Protein AF-A0A519J2T8-F1 (afdb_monomer)

Structure (mmCIF, N/CA/C/O backbone):
data_AF-A0A519J2T8-F1
#
_entry.id   AF-A0A519J2T8-F1
#
loop_
_atom_site.group_PDB
_atom_site.id
_atom_site.type_symbol
_atom_site.label_atom_id
_atom_site.label_alt_id
_atom_site.label_comp_id
_atom_site.label_asym_id
_atom_site.label_entity_id
_atom_site.label_seq_id
_atom_site.pdbx_PDB_ins_code
_atom_site.Cartn_x
_atom_site.Cartn_y
_atom_site.Cartn_z
_atom_site.occupancy
_atom_site.B_iso_or_equiv
_atom_site.auth_seq_id
_atom_site.auth_comp_id
_atom_site.auth_asym_id
_atom_site.auth_atom_id
_atom_site.pdbx_PDB_model_num
ATOM 1 N N . MET A 1 1 ? -19.725 21.614 -0.873 1.00 39.88 1 MET A N 1
ATOM 2 C CA . MET A 1 1 ? -18.517 21.850 -1.690 1.00 39.88 1 MET A CA 1
ATOM 3 C C . MET A 1 1 ? -17.953 20.490 -2.075 1.00 39.88 1 MET A C 1
ATOM 5 O O . MET A 1 1 ? -17.293 19.851 -1.265 1.00 39.88 1 MET A O 1
ATOM 9 N N . GLY A 1 2 ? -18.367 19.980 -3.239 1.00 48.22 2 GLY A N 1
ATOM 10 C CA . GLY A 1 2 ? -17.891 18.707 -3.779 1.00 48.22 2 GLY A CA 1
ATOM 11 C C . GLY A 1 2 ? -16.523 18.932 -4.400 1.00 48.22 2 GLY A C 1
ATOM 12 O O . GLY A 1 2 ? -16.353 19.873 -5.164 1.00 48.22 2 GLY A O 1
ATOM 13 N N . ARG A 1 3 ? -15.536 18.133 -4.009 1.00 54.00 3 ARG A N 1
ATOM 14 C CA . ARG A 1 3 ? -14.178 18.242 -4.542 1.00 54.00 3 ARG A CA 1
ATOM 15 C C . ARG A 1 3 ? -14.245 17.713 -5.968 1.00 54.00 3 ARG A C 1
ATOM 17 O O . ARG A 1 3 ? -14.465 16.521 -6.169 1.00 54.00 3 ARG A O 1
ATOM 24 N N . GLU A 1 4 ? -14.204 18.624 -6.930 1.00 48.19 4 GLU A N 1
ATOM 25 C CA . GLU A 1 4 ? -14.218 18.314 -8.353 1.00 48.19 4 GLU A CA 1
ATOM 26 C C . GLU A 1 4 ? -13.055 17.374 -8.664 1.00 48.19 4 GLU A C 1
ATOM 28 O O . GLU A 1 4 ? -11.887 17.739 -8.539 1.00 48.19 4 GLU A O 1
ATOM 33 N N . ALA A 1 5 ? -13.397 16.142 -9.040 1.00 50.59 5 ALA A N 1
ATOM 34 C CA . ALA A 1 5 ? -12.487 15.157 -9.598 1.00 50.59 5 ALA A CA 1
ATOM 35 C C . ALA A 1 5 ? -11.955 15.694 -10.935 1.00 50.59 5 ALA A C 1
ATOM 37 O O . ALA A 1 5 ? -12.481 15.391 -12.007 1.00 50.59 5 ALA A O 1
ATOM 38 N N . HIS A 1 6 ? -10.956 16.571 -10.871 1.00 48.34 6 HIS A N 1
ATOM 39 C CA . HIS A 1 6 ? -10.407 17.241 -12.036 1.00 48.34 6 HIS A CA 1
ATOM 40 C C . HIS A 1 6 ? -9.530 16.262 -12.836 1.00 48.34 6 HIS A C 1
ATOM 42 O O . HIS A 1 6 ? -8.337 16.106 -12.607 1.00 48.34 6 HIS A O 1
ATOM 48 N N . LEU A 1 7 ? -10.178 15.560 -13.768 1.00 47.84 7 LEU A N 1
ATOM 49 C CA . LEU A 1 7 ? -9.757 15.414 -15.166 1.00 47.84 7 LEU A CA 1
ATOM 50 C C . LEU A 1 7 ? -8.355 14.859 -15.489 1.00 47.84 7 LEU A C 1
ATOM 52 O O . LEU A 1 7 ? 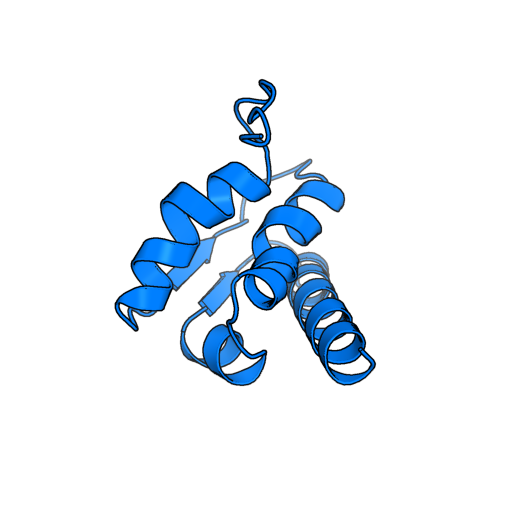-7.854 15.121 -16.579 1.00 47.84 7 LEU A O 1
ATOM 56 N N . TRP A 1 8 ? -7.749 14.011 -14.656 1.00 51.31 8 TRP A N 1
ATOM 57 C CA . TRP A 1 8 ? -6.759 13.050 -15.164 1.00 51.31 8 TRP A CA 1
ATOM 58 C C . TRP A 1 8 ? -7.395 11.663 -15.294 1.00 51.31 8 TRP A C 1
ATOM 60 O O . TRP A 1 8 ? -7.680 11.021 -14.280 1.00 51.31 8 TRP A O 1
ATOM 70 N N . PRO A 1 9 ? -7.638 11.161 -16.525 1.00 60.31 9 PRO A N 1
ATOM 71 C CA . PRO A 1 9 ? -8.336 9.890 -16.733 1.00 60.31 9 PRO A CA 1
ATOM 72 C C . PRO A 1 9 ? -7.619 8.684 -16.101 1.00 60.31 9 PRO A C 1
ATOM 74 O O . PRO A 1 9 ? -8.255 7.642 -15.919 1.00 60.31 9 PRO A O 1
ATOM 77 N N . PHE A 1 10 ? -6.350 8.850 -15.711 1.00 65.50 10 PHE A N 1
ATOM 78 C CA . PHE A 1 10 ? -5.464 7.828 -15.156 1.00 65.50 10 PHE A CA 1
ATOM 79 C C . PHE A 1 10 ? -4.868 8.203 -13.781 1.00 65.50 10 PHE A C 1
ATOM 81 O O . PHE A 1 10 ? -3.728 7.844 -13.502 1.00 65.50 10 PHE A O 1
ATOM 88 N N . SER A 1 11 ? -5.588 8.935 -12.920 1.00 82.69 11 SER A N 1
ATOM 89 C CA . SER A 1 11 ? -5.103 9.211 -11.555 1.00 82.69 11 SER A CA 1
ATOM 90 C C . SER A 1 11 ? -5.139 7.969 -10.651 1.00 82.69 11 SER A C 1
ATOM 92 O O . SER A 1 11 ? -6.000 7.089 -10.799 1.00 82.69 11 SER A O 1
ATOM 94 N N . GLY A 1 12 ? -4.221 7.912 -9.678 1.00 85.44 12 GLY A N 1
ATOM 95 C CA . GLY A 1 12 ? -4.188 6.841 -8.677 1.00 85.44 12 GLY A CA 1
ATOM 96 C C . GLY A 1 12 ? -5.445 6.833 -7.807 1.00 85.44 12 GLY A C 1
ATOM 97 O O . GLY A 1 12 ? -6.007 5.774 -7.523 1.00 85.44 12 GLY A O 1
ATOM 98 N N . GLU A 1 13 ? -5.975 8.017 -7.487 1.00 88.38 13 GLU A N 1
ATOM 99 C CA . GLU A 1 13 ? -7.242 8.167 -6.772 1.00 88.38 13 GLU A CA 1
ATOM 100 C C . GLU A 1 13 ? -8.406 7.480 -7.500 1.00 88.38 13 GLU A C 1
ATOM 102 O O . GLU A 1 13 ? -9.174 6.737 -6.880 1.00 88.38 13 GLU A O 1
ATOM 107 N N . ARG A 1 14 ? -8.541 7.685 -8.816 1.00 87.00 14 ARG A N 1
ATOM 108 C CA . ARG A 1 14 ? -9.625 7.065 -9.584 1.00 87.00 14 ARG A CA 1
ATOM 109 C C . ARG A 1 14 ? -9.493 5.547 -9.573 1.00 87.00 14 ARG A C 1
ATOM 111 O O . ARG A 1 14 ? -10.492 4.851 -9.386 1.00 87.00 14 ARG A O 1
ATOM 118 N N . PHE A 1 15 ? -8.271 5.036 -9.727 1.00 90.19 15 PHE A N 1
ATOM 119 C CA . PHE A 1 15 ? -8.000 3.604 -9.638 1.00 90.19 15 PHE A CA 1
ATOM 120 C C . PHE A 1 15 ? -8.414 3.035 -8.270 1.00 90.19 15 PHE A C 1
ATOM 122 O O . PHE A 1 15 ? -9.127 2.030 -8.196 1.00 90.19 15 PHE A O 1
ATOM 129 N N . ARG A 1 16 ? -8.057 3.727 -7.184 1.00 92.19 16 ARG A N 1
ATOM 130 C CA . ARG A 1 16 ? -8.444 3.370 -5.815 1.00 92.19 16 ARG A CA 1
ATOM 131 C C . ARG A 1 16 ? -9.960 3.304 -5.642 1.00 92.19 16 ARG A C 1
ATOM 133 O O . ARG A 1 16 ? -10.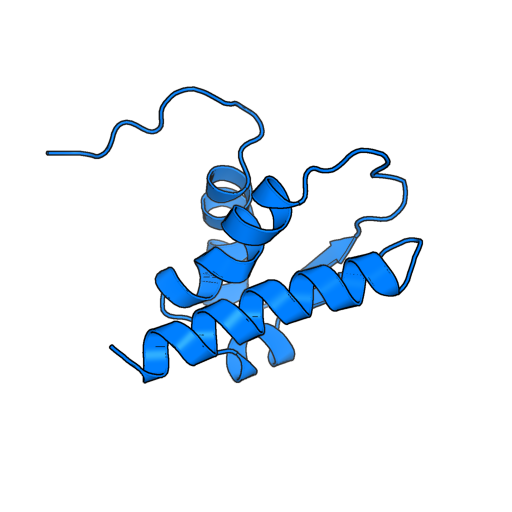468 2.281 -5.189 1.00 92.19 16 ARG A O 1
ATOM 140 N N . VAL A 1 17 ? -10.678 4.368 -5.999 1.00 90.31 17 VAL A N 1
ATOM 141 C CA . VAL A 1 17 ? -12.128 4.488 -5.768 1.00 90.31 17 VAL A CA 1
ATOM 142 C C . VAL A 1 17 ? -12.924 3.517 -6.641 1.00 90.31 17 VAL A C 1
ATOM 144 O O . VAL A 1 17 ? -13.873 2.902 -6.165 1.00 90.31 17 VAL A O 1
ATOM 147 N N . GLN A 1 18 ? -12.545 3.348 -7.910 1.00 89.94 18 GLN A N 1
ATOM 148 C CA . GLN A 1 18 ? -13.313 2.524 -8.849 1.00 89.94 18 GLN A CA 1
ATOM 149 C C . GLN A 1 18 ? -12.981 1.031 -8.767 1.00 89.94 18 GLN A C 1
ATOM 151 O O . GLN A 1 18 ? -13.852 0.203 -9.037 1.00 89.94 18 GLN A O 1
ATOM 156 N N . TYR A 1 19 ? -11.745 0.667 -8.406 1.00 89.75 19 TYR A N 1
ATOM 157 C CA . TYR A 1 19 ? -11.296 -0.725 -8.469 1.00 89.75 19 TYR A CA 1
ATOM 158 C C . TYR A 1 19 ? -10.929 -1.312 -7.112 1.00 89.75 19 TYR A C 1
ATOM 160 O O . TYR A 1 19 ? -11.411 -2.406 -6.806 1.00 89.75 19 TYR A O 1
ATOM 168 N N . LEU A 1 20 ? -10.105 -0.623 -6.314 1.00 90.56 20 LEU A N 1
ATOM 169 C CA . LEU A 1 20 ? -9.574 -1.174 -5.061 1.00 90.56 20 LEU A CA 1
ATOM 170 C C . LEU A 1 20 ? -10.612 -1.151 -3.936 1.00 90.56 20 LEU A C 1
ATOM 172 O O . LEU A 1 20 ? -10.947 -2.202 -3.400 1.00 90.56 20 LEU A O 1
ATOM 176 N N . GLN A 1 21 ? -11.169 0.017 -3.612 1.00 90.69 21 GLN A N 1
ATOM 177 C CA . GLN A 1 21 ? -12.138 0.181 -2.524 1.00 90.69 21 GLN A CA 1
ATOM 178 C C . GLN A 1 21 ? -13.359 -0.747 -2.629 1.00 90.69 21 GLN A C 1
ATOM 180 O O . GLN A 1 21 ? -13.665 -1.406 -1.638 1.00 90.69 21 GLN A O 1
ATOM 185 N N . PRO A 1 22 ? -14.068 -0.870 -3.772 1.00 90.75 22 PRO A N 1
ATOM 186 C CA . PRO A 1 22 ? -15.249 -1.730 -3.835 1.00 90.75 22 PRO A CA 1
ATOM 187 C C . PRO A 1 22 ? -14.922 -3.216 -3.653 1.00 90.75 22 PRO A C 1
ATOM 189 O O . PRO A 1 22 ? -15.769 -3.953 -3.154 1.00 90.75 22 PRO A O 1
ATOM 192 N N . ARG A 1 23 ? -13.715 -3.659 -4.032 1.00 90.12 23 ARG A N 1
ATOM 193 C CA . ARG A 1 23 ? -13.271 -5.049 -3.848 1.00 90.12 23 ARG A CA 1
ATOM 194 C C . ARG A 1 23 ? -12.791 -5.310 -2.422 1.00 90.12 23 ARG A C 1
ATOM 196 O O . ARG A 1 23 ? -13.183 -6.303 -1.819 1.00 90.12 23 ARG A O 1
ATOM 203 N N . LEU A 1 24 ? -12.022 -4.381 -1.853 1.00 87.62 24 LEU A N 1
ATOM 204 C CA . LEU A 1 24 ? -11.581 -4.457 -0.459 1.00 87.62 24 LEU A CA 1
ATOM 205 C C . LEU A 1 24 ? -12.771 -4.412 0.507 1.00 87.62 24 LEU A C 1
ATOM 207 O O . LEU A 1 24 ? -12.809 -5.190 1.451 1.00 87.62 24 LEU A O 1
ATOM 211 N N . LYS A 1 25 ? -13.800 -3.601 0.222 1.00 86.06 25 LYS A N 1
ATOM 212 C CA . LYS A 1 25 ? -15.048 -3.556 1.005 1.00 86.06 25 LYS A CA 1
ATOM 213 C C . LYS A 1 25 ? -15.804 -4.888 1.020 1.00 86.06 25 LYS A C 1
ATOM 215 O O . LYS A 1 25 ? -16.522 -5.174 1.971 1.00 86.06 25 LYS A O 1
ATOM 220 N N . LYS A 1 26 ? -15.664 -5.700 -0.029 1.00 86.75 26 LYS A N 1
ATOM 221 C CA . LYS A 1 26 ? -16.252 -7.045 -0.103 1.00 86.75 26 LYS A CA 1
ATOM 222 C C . LYS A 1 26 ? -15.376 -8.119 0.553 1.00 86.75 26 LYS A C 1
ATOM 224 O O . LYS A 1 26 ? -15.730 -9.290 0.486 1.00 86.75 26 LYS A O 1
ATOM 229 N N . HIS A 1 27 ? -14.251 -7.731 1.164 1.00 80.81 27 HIS A N 1
ATOM 230 C CA . HIS A 1 27 ? -13.230 -8.637 1.702 1.00 80.81 27 HIS A CA 1
ATOM 231 C C . HIS A 1 27 ? -12.728 -9.648 0.653 1.00 80.81 27 HIS A C 1
ATOM 233 O O . HIS A 1 27 ? -12.314 -10.761 0.981 1.00 80.81 27 HIS A O 1
ATOM 239 N N . GLU A 1 28 ? -12.773 -9.271 -0.628 1.00 83.50 28 GLU A N 1
ATOM 240 C CA . GLU A 1 28 ? -12.244 -10.095 -1.709 1.00 83.50 28 GLU A CA 1
ATOM 241 C C . GLU A 1 28 ? -10.720 -9.967 -1.749 1.00 83.50 28 GLU A C 1
ATOM 243 O O . GLU A 1 28 ? -10.173 -8.871 -1.608 1.00 83.50 28 GLU A O 1
ATOM 248 N N . HIS A 1 29 ? -10.019 -11.079 -1.986 1.00 88.31 29 HIS A N 1
ATOM 249 C CA . HIS A 1 29 ? -8.584 -11.034 -2.250 1.00 88.31 29 HIS A CA 1
ATOM 250 C C . HIS A 1 29 ? -8.328 -10.324 -3.588 1.00 88.31 29 HIS A C 1
ATOM 252 O O . HIS A 1 29 ? -8.599 -10.858 -4.665 1.00 88.31 29 HIS A O 1
ATOM 258 N N . VAL A 1 30 ? -7.788 -9.112 -3.524 1.00 92.06 30 VAL A N 1
ATOM 259 C CA . VAL A 1 30 ? -7.431 -8.278 -4.667 1.00 92.06 30 VAL A CA 1
ATOM 260 C C . VAL A 1 30 ? -5.981 -8.533 -5.039 1.00 92.06 30 VAL A C 1
ATOM 262 O O . VAL A 1 30 ? -5.068 -8.214 -4.282 1.00 92.06 30 VAL A O 1
ATOM 265 N N . ARG A 1 31 ? -5.746 -9.052 -6.243 1.00 92.19 31 ARG A N 1
ATOM 266 C CA . ARG A 1 31 ? -4.406 -9.100 -6.828 1.00 92.19 31 ARG A CA 1
ATOM 267 C C . ARG A 1 31 ? -4.231 -7.949 -7.814 1.00 92.19 31 ARG A C 1
ATOM 269 O O . ARG A 1 31 ? -4.955 -7.883 -8.803 1.00 92.19 31 ARG A O 1
ATOM 276 N N . VAL A 1 32 ? -3.252 -7.083 -7.570 1.00 91.06 32 VAL A N 1
ATOM 277 C CA . VAL A 1 32 ? -2.846 -6.032 -8.508 1.00 91.06 32 VAL A CA 1
ATOM 278 C C . VAL A 1 32 ? -1.556 -6.451 -9.190 1.00 91.06 32 VAL A C 1
ATOM 280 O O . VAL A 1 32 ? -0.534 -6.651 -8.538 1.00 91.06 32 VAL A O 1
ATOM 283 N N . ASP A 1 33 ? -1.621 -6.598 -10.508 1.00 90.94 33 ASP A N 1
ATOM 284 C CA . ASP A 1 33 ? -0.485 -6.974 -11.338 1.00 90.94 33 ASP A CA 1
ATOM 285 C C . ASP A 1 33 ? 0.074 -5.730 -12.036 1.00 90.94 33 ASP A C 1
ATOM 287 O O . ASP A 1 33 ? -0.592 -5.101 -12.855 1.00 90.94 33 ASP A O 1
ATOM 291 N N . LEU A 1 34 ? 1.286 -5.347 -11.650 1.00 88.12 34 LEU A N 1
ATOM 292 C CA . LEU A 1 34 ? 2.047 -4.221 -12.179 1.00 88.12 34 LEU A CA 1
ATOM 293 C C . LEU A 1 34 ? 3.117 -4.683 -13.181 1.00 88.12 34 LEU A C 1
ATOM 295 O O . LEU A 1 34 ? 3.950 -3.867 -13.589 1.00 88.12 34 LEU A O 1
ATOM 299 N N . ARG A 1 35 ? 3.140 -5.961 -13.580 1.00 87.94 35 ARG A N 1
ATOM 300 C CA . ARG A 1 35 ? 4.097 -6.440 -14.585 1.00 87.94 35 ARG A CA 1
ATOM 301 C C . ARG A 1 35 ? 3.791 -5.815 -15.944 1.00 87.94 35 ARG A C 1
ATOM 303 O O . ARG A 1 35 ? 2.635 -5.611 -16.303 1.00 87.94 35 ARG A O 1
ATOM 310 N N . GLY A 1 36 ? 4.825 -5.433 -16.681 1.00 82.25 36 GLY A N 1
ATOM 311 C CA . GLY A 1 36 ? 4.715 -4.708 -17.946 1.00 82.25 36 GLY A CA 1
ATOM 312 C C . GLY A 1 36 ? 4.345 -3.226 -17.807 1.00 82.25 36 GLY A C 1
ATOM 313 O O . GLY A 1 36 ? 4.376 -2.507 -18.804 1.00 82.25 36 GLY A O 1
ATOM 314 N N . THR A 1 37 ? 4.062 -2.722 -16.597 1.00 80.62 37 THR A N 1
ATOM 315 C CA . THR A 1 37 ? 3.735 -1.300 -16.367 1.00 80.62 37 THR A CA 1
ATOM 316 C C . THR A 1 37 ? 5.001 -0.443 -16.236 1.00 80.62 37 THR A C 1
ATOM 318 O O . THR A 1 37 ? 5.312 0.129 -15.187 1.00 80.62 37 THR A O 1
ATOM 321 N N . LYS A 1 38 ? 5.778 -0.358 -17.323 1.00 70.00 38 LYS A N 1
ATOM 322 C CA . LYS A 1 38 ? 6.945 0.534 -17.399 1.00 70.00 38 LYS A CA 1
ATOM 323 C C . LYS A 1 38 ? 6.465 1.992 -17.399 1.00 70.00 38 LYS A C 1
ATOM 325 O O . LYS A 1 38 ? 5.653 2.370 -18.234 1.00 70.00 38 LYS A O 1
ATOM 330 N N . GLY A 1 39 ? 6.953 2.801 -16.455 1.00 72.12 39 GLY A N 1
ATOM 331 C CA . GLY A 1 39 ? 6.644 4.238 -16.377 1.00 72.12 39 GLY A CA 1
ATOM 332 C C . GLY A 1 39 ? 5.472 4.635 -15.472 1.00 72.12 39 GLY A C 1
ATOM 333 O O . GLY A 1 39 ? 5.085 5.800 -15.478 1.00 72.12 39 GLY A O 1
ATOM 334 N N . LEU A 1 40 ? 4.909 3.718 -14.674 1.00 80.56 40 LEU A N 1
ATOM 335 C CA . LEU A 1 40 ?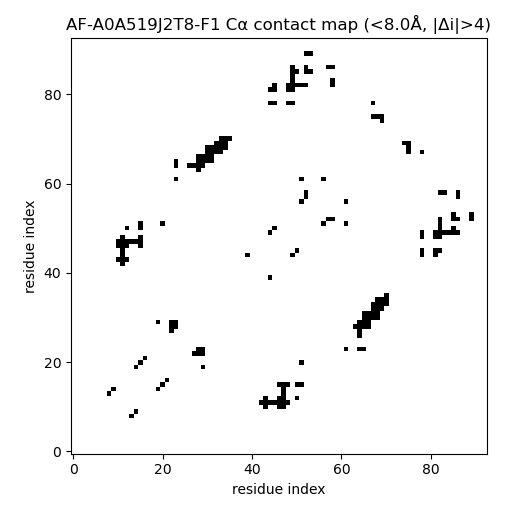 3.901 4.103 -13.679 1.00 80.56 40 LEU A CA 1
ATOM 336 C C . LEU A 1 40 ? 4.519 5.063 -12.646 1.00 80.56 40 LEU A C 1
ATOM 338 O O . LEU A 1 40 ? 5.519 4.709 -12.013 1.00 80.56 40 LEU A O 1
ATOM 342 N N . ALA A 1 41 ? 3.922 6.243 -12.479 1.00 84.25 41 ALA A N 1
ATOM 343 C CA . ALA A 1 41 ? 4.462 7.289 -11.621 1.00 84.25 41 ALA A CA 1
ATOM 344 C C . ALA A 1 41 ? 4.444 6.887 -10.129 1.00 84.25 41 ALA A C 1
ATOM 346 O O . ALA A 1 41 ? 3.474 6.279 -9.671 1.00 84.25 41 ALA A O 1
ATOM 347 N N . PRO A 1 42 ? 5.466 7.273 -9.341 1.00 84.94 42 PRO A N 1
ATOM 348 C CA . PRO A 1 42 ? 5.465 7.111 -7.886 1.00 84.94 42 PRO A CA 1
ATOM 349 C C . PRO A 1 42 ? 4.237 7.739 -7.214 1.00 84.94 42 PRO A C 1
ATOM 351 O O . PRO A 1 42 ? 3.635 7.119 -6.343 1.00 84.94 42 PRO A O 1
ATOM 354 N N . SER A 1 43 ? 3.820 8.921 -7.683 1.00 87.12 43 SER A N 1
ATOM 355 C CA . SER A 1 43 ? 2.623 9.617 -7.197 1.00 87.12 43 SER A CA 1
ATOM 356 C C . SER A 1 43 ? 1.350 8.799 -7.407 1.00 87.12 43 SER A C 1
ATOM 358 O O . SER A 1 43 ? 0.530 8.705 -6.502 1.00 87.12 43 SER A O 1
ATOM 360 N N . PHE A 1 44 ? 1.223 8.109 -8.547 1.00 89.88 44 PHE A N 1
ATOM 361 C CA . PHE A 1 44 ? 0.087 7.222 -8.796 1.00 89.88 44 PHE A CA 1
ATOM 362 C C . PHE A 1 44 ? 0.005 6.117 -7.738 1.00 89.88 44 PHE A C 1
ATOM 364 O O . PHE A 1 44 ? -1.082 5.811 -7.256 1.00 89.88 44 PHE A O 1
ATOM 371 N N . LEU A 1 45 ? 1.141 5.504 -7.381 1.00 90.50 45 LEU A N 1
ATOM 372 C CA . LEU A 1 45 ? 1.177 4.445 -6.370 1.00 90.50 45 LEU A CA 1
ATOM 373 C C . LEU A 1 45 ? 0.779 4.981 -4.990 1.00 90.50 45 LEU A C 1
ATOM 375 O O . LEU A 1 45 ? 0.015 4.337 -4.275 1.00 90.50 45 LEU A O 1
ATOM 379 N N . GLU A 1 46 ? 1.265 6.161 -4.627 1.00 92.12 46 GLU A N 1
ATOM 380 C CA . GLU A 1 46 ? 0.921 6.816 -3.368 1.00 92.12 46 GLU A CA 1
ATOM 381 C C . GLU A 1 46 ? -0.577 7.140 -3.282 1.00 92.12 46 GLU A C 1
ATOM 383 O O . GLU A 1 46 ? -1.252 6.711 -2.345 1.00 92.12 46 GLU A O 1
ATOM 388 N N . GLU A 1 47 ? -1.130 7.799 -4.300 1.00 91.25 47 GLU A N 1
ATOM 389 C CA . GLU A 1 47 ? -2.553 8.150 -4.362 1.00 91.25 47 GLU A CA 1
ATOM 390 C C . GLU A 1 47 ? -3.459 6.909 -4.396 1.00 91.25 47 GLU A C 1
ATOM 392 O O . GLU A 1 47 ? -4.531 6.887 -3.782 1.00 91.25 47 GLU A O 1
ATOM 397 N N . ALA A 1 48 ? -3.036 5.862 -5.113 1.00 92.38 48 ALA A N 1
ATOM 398 C CA . ALA A 1 48 ? -3.807 4.634 -5.246 1.00 92.38 48 ALA A CA 1
ATOM 399 C C . ALA A 1 48 ? -3.796 3.794 -3.964 1.00 92.38 48 ALA A C 1
ATOM 401 O O . ALA A 1 48 ? -4.851 3.370 -3.487 1.00 92.38 48 ALA A O 1
ATOM 402 N N . PHE A 1 49 ? -2.603 3.520 -3.435 1.00 93.94 49 PHE A N 1
ATOM 403 C CA . PHE A 1 49 ? -2.395 2.553 -2.362 1.00 93.94 49 PHE A CA 1
ATOM 404 C C . PHE A 1 49 ? -2.253 3.217 -0.995 1.00 93.94 49 PHE A C 1
ATOM 406 O O . PHE A 1 49 ? -2.924 2.791 -0.060 1.00 93.94 49 PHE A O 1
ATOM 413 N N . GLY A 1 50 ? -1.447 4.275 -0.872 1.00 93.00 50 GLY A N 1
ATOM 414 C CA . GLY A 1 50 ? -1.361 5.066 0.364 1.00 93.00 50 GLY A CA 1
ATOM 415 C C . GLY A 1 50 ? -2.722 5.657 0.729 1.00 93.00 50 GLY A C 1
ATOM 416 O O . GLY A 1 50 ? -3.193 5.512 1.855 1.00 93.00 50 GLY A O 1
ATOM 417 N N . GLY A 1 51 ? -3.437 6.152 -0.280 1.00 92.12 51 GLY A N 1
ATOM 418 C CA . GLY A 1 51 ? -4.796 6.648 -0.132 1.00 92.12 51 GLY A CA 1
ATOM 419 C C . GLY A 1 51 ? -5.834 5.619 0.354 1.00 92.12 51 GLY A C 1
ATOM 420 O O . GLY A 1 51 ? -6.952 6.012 0.695 1.00 92.12 51 GLY A O 1
ATOM 421 N N . LEU A 1 52 ? -5.546 4.311 0.382 1.00 93.00 52 LEU A N 1
ATOM 422 C CA . LEU A 1 52 ? -6.443 3.340 1.028 1.00 93.00 52 LEU A CA 1
ATOM 423 C C . LEU A 1 52 ? -6.532 3.586 2.536 1.00 93.00 52 LEU A C 1
ATOM 425 O O . LEU A 1 52 ? -7.602 3.434 3.119 1.00 93.00 52 LEU A O 1
ATOM 429 N N . VAL A 1 53 ? -5.442 4.033 3.153 1.00 93.81 53 VAL A N 1
ATOM 430 C CA . VAL A 1 53 ? -5.426 4.357 4.579 1.00 93.81 53 VAL A CA 1
ATOM 431 C C . VAL A 1 53 ? -6.312 5.564 4.880 1.00 93.81 53 VAL A C 1
ATOM 433 O O . VAL A 1 53 ? -7.083 5.538 5.841 1.00 93.81 53 VAL A O 1
ATOM 436 N N . ASP A 1 54 ? -6.290 6.593 4.029 1.00 88.19 54 ASP A N 1
ATOM 437 C CA . ASP A 1 54 ? -7.214 7.733 4.131 1.00 88.19 54 ASP A CA 1
ATOM 438 C C . ASP A 1 54 ? -8.678 7.307 3.979 1.00 88.19 54 ASP A C 1
ATOM 440 O O . ASP A 1 54 ? -9.560 7.830 4.658 1.00 88.19 54 ASP A O 1
ATOM 444 N N . ALA A 1 55 ? -8.939 6.301 3.139 1.00 88.38 55 ALA A N 1
ATOM 445 C CA . ALA A 1 55 ? -10.270 5.729 2.955 1.00 88.38 55 ALA A CA 1
ATOM 446 C C . ALA A 1 55 ? -10.751 4.869 4.144 1.00 88.38 55 ALA A C 1
ATOM 448 O O . ALA A 1 55 ? -11.881 4.384 4.116 1.00 88.38 55 ALA A O 1
ATOM 449 N N . GLY A 1 56 ? -9.927 4.704 5.186 1.00 89.69 56 GLY A N 1
ATOM 450 C CA . GLY A 1 56 ? -10.292 4.038 6.437 1.00 89.69 56 GLY A CA 1
ATOM 451 C C . GLY A 1 56 ? -9.806 2.599 6.578 1.00 89.69 56 GLY A C 1
ATOM 452 O O . GLY A 1 56 ? -10.171 1.961 7.558 1.00 89.69 56 GLY A O 1
ATOM 453 N N . TYR A 1 57 ? -8.994 2.091 5.648 1.00 91.75 57 TYR A N 1
ATOM 454 C CA . TYR A 1 57 ? -8.438 0.740 5.740 1.00 91.75 57 TYR A CA 1
ATOM 455 C C . TYR A 1 57 ? -7.137 0.735 6.550 1.00 91.75 57 TYR A C 1
ATOM 457 O O . TYR A 1 57 ? -6.251 1.558 6.322 1.00 91.75 57 TYR A O 1
ATOM 465 N N . SER A 1 58 ? -6.985 -0.223 7.460 1.00 91.38 58 SER A N 1
ATOM 466 C CA . SER A 1 58 ? -5.745 -0.397 8.227 1.00 91.38 58 SER A CA 1
ATOM 467 C C . SER A 1 58 ? -4.666 -1.088 7.390 1.00 91.38 58 SER A C 1
ATOM 469 O O . SER A 1 58 ? -4.981 -1.898 6.515 1.00 91.38 58 SER A O 1
ATOM 471 N N . TYR A 1 59 ? -3.384 -0.869 7.708 1.0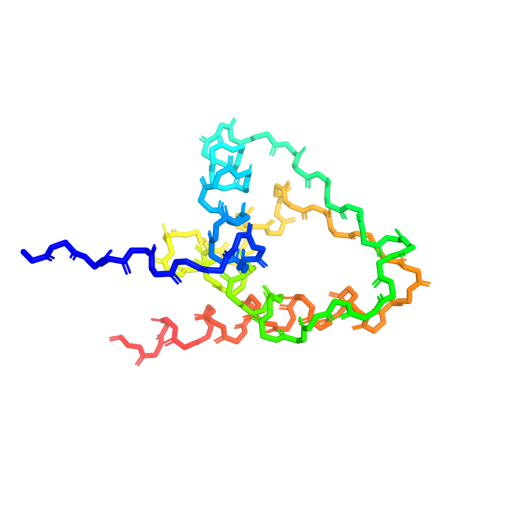0 92.50 59 TYR A N 1
ATOM 472 C CA . TYR A 1 59 ? -2.285 -1.603 7.058 1.00 92.50 59 TYR A CA 1
ATOM 473 C C . TYR A 1 59 ? -2.492 -3.132 7.080 1.00 92.50 59 TYR A C 1
ATOM 475 O O . TYR A 1 59 ? -2.240 -3.796 6.077 1.00 92.50 59 TYR A O 1
ATOM 483 N N . ASP A 1 60 ? -2.985 -3.685 8.194 1.00 91.38 60 ASP A N 1
ATOM 484 C CA . ASP A 1 60 ? -3.240 -5.126 8.337 1.00 91.38 60 ASP A CA 1
ATOM 485 C C . ASP A 1 60 ? -4.356 -5.626 7.405 1.00 91.38 60 ASP A C 1
ATOM 487 O O . ASP A 1 60 ? -4.184 -6.621 6.702 1.00 91.38 60 ASP A O 1
ATOM 491 N N . GLU A 1 61 ? -5.465 -4.885 7.313 1.00 90.75 61 GLU A N 1
ATOM 492 C CA . GLU A 1 61 ? -6.577 -5.206 6.411 1.00 90.75 61 GLU A CA 1
ATOM 493 C C . GLU A 1 61 ? -6.124 -5.173 4.953 1.00 90.75 61 GLU A C 1
ATOM 495 O O . GLU A 1 61 ? -6.375 -6.109 4.190 1.00 90.75 61 GLU A O 1
ATOM 500 N N . ILE A 1 62 ? -5.393 -4.123 4.571 1.00 92.69 62 ILE A N 1
ATOM 501 C CA . ILE A 1 62 ? -4.845 -4.004 3.221 1.00 92.69 62 ILE A CA 1
ATOM 502 C C . ILE A 1 62 ? -3.893 -5.169 2.962 1.00 92.69 62 ILE A C 1
ATOM 504 O O . ILE A 1 62 ? -4.015 -5.829 1.941 1.00 92.69 62 ILE A O 1
ATOM 508 N N . ARG A 1 63 ? -2.988 -5.491 3.890 1.00 92.44 63 ARG A N 1
ATOM 509 C CA . ARG A 1 63 ? -2.043 -6.605 3.734 1.00 92.44 63 ARG A CA 1
ATOM 510 C C . ARG A 1 63 ? -2.724 -7.967 3.619 1.00 92.44 63 ARG A C 1
ATOM 512 O O . ARG A 1 63 ? -2.216 -8.841 2.919 1.00 92.44 63 ARG A O 1
ATOM 519 N N . ARG A 1 64 ? -3.860 -8.155 4.289 1.00 92.06 64 ARG A N 1
ATOM 520 C CA . ARG A 1 64 ? -4.634 -9.398 4.250 1.00 92.06 64 ARG A CA 1
ATOM 521 C C . ARG A 1 64 ? -5.345 -9.596 2.915 1.00 92.06 64 ARG A C 1
ATOM 523 O O . ARG A 1 64 ? -5.358 -10.710 2.399 1.00 92.06 64 ARG A O 1
ATOM 530 N N . TYR A 1 65 ? -5.929 -8.534 2.362 1.00 92.50 65 TYR A N 1
ATOM 531 C CA . TYR A 1 65 ? -6.767 -8.631 1.165 1.00 92.50 65 TYR A CA 1
ATOM 532 C C . TYR A 1 65 ? -6.057 -8.220 -0.126 1.00 92.50 65 TYR A C 1
ATOM 534 O O . TYR A 1 65 ? -6.471 -8.652 -1.194 1.00 92.50 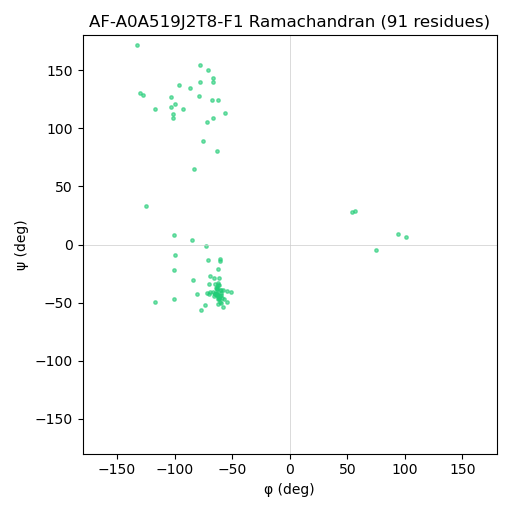65 TYR A O 1
ATOM 542 N N . LEU A 1 66 ? -4.988 -7.427 -0.073 1.00 94.06 66 LEU A N 1
ATOM 543 C CA . LEU A 1 66 ? -4.267 -6.932 -1.243 1.00 94.06 66 LEU A CA 1
ATOM 544 C C . LEU A 1 66 ? -2.960 -7.700 -1.458 1.00 94.06 66 LEU A C 1
ATOM 546 O O . LEU A 1 66 ? -2.081 -7.733 -0.601 1.00 94.06 66 LEU A O 1
ATOM 550 N N . LYS A 1 67 ? -2.782 -8.230 -2.667 1.00 93.44 67 LYS A N 1
ATOM 551 C CA . LYS A 1 67 ? -1.511 -8.765 -3.154 1.00 93.44 67 LYS A CA 1
ATOM 552 C C . LYS A 1 67 ? -1.043 -7.956 -4.354 1.00 93.44 67 LYS A C 1
ATOM 554 O O . LYS A 1 67 ? -1.693 -7.957 -5.395 1.00 93.44 67 LYS A O 1
ATOM 559 N N . VAL A 1 68 ? 0.097 -7.292 -4.223 1.00 92.62 68 VAL A N 1
ATOM 560 C CA . VAL A 1 68 ? 0.747 -6.575 -5.328 1.00 92.62 68 VAL A CA 1
ATOM 561 C C . VAL A 1 68 ? 1.807 -7.490 -5.928 1.00 92.62 68 VAL A C 1
ATOM 563 O O . VAL A 1 68 ? 2.487 -8.179 -5.179 1.00 92.62 68 VAL A O 1
ATOM 566 N N . VAL A 1 69 ? 1.894 -7.532 -7.256 1.00 91.56 69 VAL A N 1
ATOM 567 C CA . VAL A 1 69 ? 2.920 -8.264 -8.011 1.00 91.56 69 VAL A CA 1
ATOM 568 C C . VAL A 1 69 ? 3.512 -7.306 -9.035 1.00 91.56 69 VAL A C 1
ATOM 570 O O . VAL A 1 69 ? 2.752 -6.677 -9.764 1.00 91.56 69 VAL A O 1
ATOM 573 N N . ALA A 1 70 ? 4.833 -7.188 -9.126 1.00 89.62 70 ALA A N 1
ATOM 574 C CA . ALA A 1 70 ? 5.508 -6.388 -10.152 1.00 89.62 70 ALA A CA 1
ATOM 575 C C . ALA A 1 70 ? 6.650 -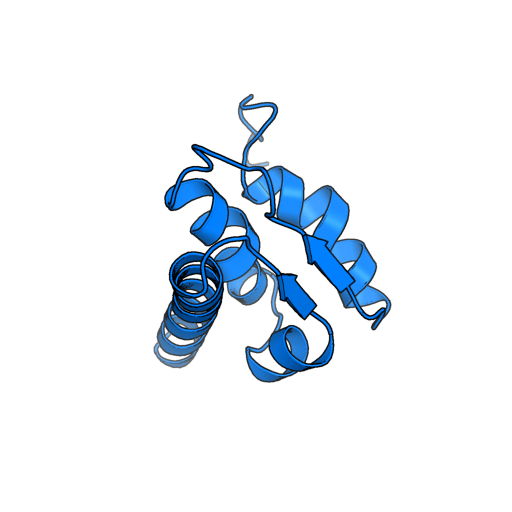7.186 -10.802 1.00 89.62 70 ALA A C 1
ATOM 577 O O . ALA A 1 70 ? 6.965 -8.284 -10.355 1.00 89.62 70 ALA A O 1
ATOM 578 N N . ASP A 1 71 ? 7.248 -6.654 -11.874 1.00 87.00 71 ASP A N 1
ATOM 579 C CA . ASP A 1 71 ? 8.451 -7.267 -12.472 1.00 87.00 71 ASP A CA 1
ATOM 580 C C . ASP A 1 71 ? 9.678 -7.129 -11.566 1.00 87.00 71 ASP A C 1
ATOM 582 O O . ASP A 1 71 ? 10.596 -7.938 -11.636 1.00 87.00 71 ASP A O 1
ATOM 586 N N . ASP A 1 72 ? 9.691 -6.086 -10.735 1.00 83.75 72 ASP A N 1
ATOM 587 C CA . ASP A 1 72 ? 10.797 -5.750 -9.855 1.00 83.75 72 ASP A CA 1
ATOM 588 C C . ASP A 1 72 ? 10.303 -5.594 -8.413 1.00 83.75 72 ASP A C 1
ATOM 590 O O . ASP A 1 72 ? 9.361 -4.839 -8.135 1.00 83.75 72 ASP A O 1
ATOM 594 N N . SER A 1 73 ? 10.975 -6.283 -7.492 1.00 85.88 73 SER A N 1
ATOM 595 C CA . SER A 1 73 ? 10.614 -6.309 -6.075 1.00 85.88 73 SER A CA 1
ATOM 596 C C . SER A 1 73 ? 10.699 -4.936 -5.406 1.00 85.88 73 SER A C 1
ATOM 598 O O . SER A 1 73 ? 10.078 -4.731 -4.361 1.00 85.88 73 SER A O 1
ATOM 600 N N . ALA A 1 74 ? 11.451 -3.974 -5.953 1.00 87.62 74 ALA A N 1
ATOM 601 C CA . ALA A 1 74 ? 11.498 -2.621 -5.409 1.00 87.62 74 ALA A CA 1
ATOM 602 C C . ALA A 1 74 ? 10.176 -1.882 -5.643 1.00 87.62 74 ALA A C 1
ATOM 604 O O . ALA A 1 74 ? 9.749 -1.137 -4.764 1.00 87.62 74 ALA A O 1
ATOM 605 N N . ARG A 1 75 ? 9.468 -2.131 -6.758 1.00 87.00 75 ARG A N 1
ATOM 606 C CA . ARG A 1 75 ? 8.124 -1.558 -6.978 1.00 87.00 75 ARG A CA 1
ATOM 607 C C . ARG A 1 75 ? 7.114 -2.087 -5.973 1.00 87.00 75 ARG A C 1
ATOM 609 O O . ARG A 1 75 ? 6.324 -1.310 -5.443 1.00 87.00 75 ARG A O 1
ATOM 616 N N . GLU A 1 76 ? 7.141 -3.387 -5.691 1.00 90.56 76 GLU A N 1
ATOM 617 C CA . GLU A 1 76 ? 6.280 -3.978 -4.660 1.00 90.56 76 GLU A CA 1
ATOM 618 C C . GLU A 1 76 ? 6.572 -3.345 -3.296 1.00 90.56 76 GLU A C 1
ATOM 620 O O . GLU A 1 76 ? 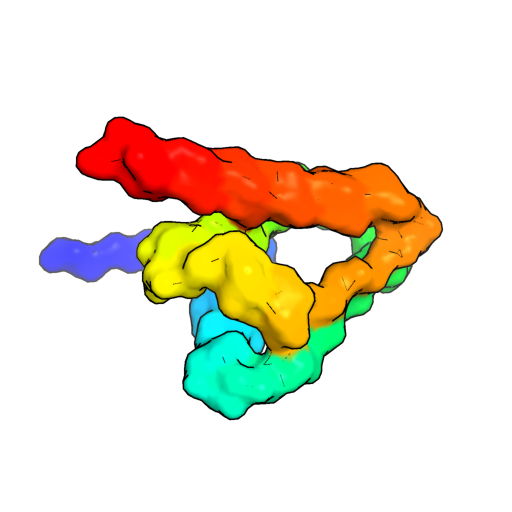5.660 -2.862 -2.625 1.00 90.56 76 GLU A O 1
ATOM 625 N N . GLN A 1 77 ? 7.850 -3.271 -2.916 1.00 91.69 77 GLN A N 1
ATOM 626 C CA . GLN A 1 77 ? 8.277 -2.632 -1.670 1.00 91.69 77 GLN A CA 1
ATOM 627 C C . GLN A 1 77 ? 7.877 -1.157 -1.601 1.00 91.69 77 GLN A C 1
ATOM 629 O O . GLN A 1 77 ? 7.456 -0.689 -0.547 1.00 91.69 77 GLN A O 1
ATOM 634 N N . GLN A 1 78 ? 7.961 -0.431 -2.713 1.00 92.19 78 GLN A N 1
ATOM 635 C CA . GLN A 1 78 ? 7.574 0.971 -2.788 1.00 92.19 78 GLN A CA 1
ATOM 636 C C . GLN A 1 78 ? 6.074 1.154 -2.522 1.00 92.19 78 GLN A C 1
ATOM 638 O O . GLN A 1 78 ? 5.701 2.032 -1.746 1.00 92.19 78 GLN A O 1
ATOM 643 N N . VAL A 1 79 ? 5.214 0.296 -3.083 1.00 93.38 79 VAL A N 1
ATOM 644 C CA . VAL A 1 79 ? 3.772 0.309 -2.782 1.00 93.38 79 VAL A CA 1
ATOM 645 C C . VAL A 1 79 ? 3.515 0.080 -1.296 1.00 93.38 79 VAL A C 1
ATOM 647 O O . VAL A 1 79 ? 2.808 0.864 -0.661 1.00 93.38 79 VAL A O 1
ATOM 650 N N . TRP A 1 80 ? 4.121 -0.959 -0.720 1.00 94.56 80 TRP A N 1
ATOM 651 C CA . TRP A 1 80 ? 3.955 -1.260 0.704 1.00 94.56 80 TRP A CA 1
ATOM 652 C C . TRP A 1 80 ? 4.483 -0.150 1.603 1.00 94.56 80 TRP A C 1
ATOM 654 O O . TRP A 1 80 ? 3.878 0.136 2.636 1.00 94.56 80 TRP A O 1
ATOM 664 N N . ARG A 1 81 ? 5.565 0.512 1.192 1.00 94.38 81 ARG A N 1
ATOM 665 C CA . ARG A 1 81 ? 6.115 1.667 1.890 1.00 94.38 81 ARG A CA 1
ATOM 666 C C . ARG A 1 81 ? 5.121 2.827 1.914 1.00 94.38 81 ARG A C 1
ATOM 668 O O . ARG A 1 81 ? 4.922 3.384 2.986 1.00 94.38 81 ARG A O 1
ATOM 675 N N . TYR A 1 82 ? 4.458 3.157 0.803 1.00 94.56 82 TYR A N 1
ATOM 676 C CA . TYR A 1 82 ? 3.433 4.211 0.795 1.00 94.56 82 TYR A CA 1
ATOM 677 C C . TYR A 1 82 ? 2.271 3.900 1.742 1.00 94.56 82 TYR A C 1
ATOM 679 O O . TYR A 1 82 ? 1.875 4.759 2.525 1.00 94.56 82 TYR A O 1
ATOM 687 N N . ILE A 1 83 ? 1.772 2.660 1.731 1.00 94.69 83 ILE A N 1
ATOM 688 C CA . ILE A 1 83 ? 0.704 2.227 2.646 1.00 94.69 83 ILE A CA 1
ATOM 689 C C . ILE A 1 83 ? 1.170 2.349 4.103 1.00 94.69 83 ILE A C 1
ATOM 691 O O . ILE A 1 83 ? 0.457 2.885 4.947 1.00 94.69 83 ILE A O 1
ATOM 695 N N . GLN A 1 84 ? 2.382 1.879 4.407 1.00 94.56 84 GLN A N 1
ATOM 696 C CA . GLN A 1 84 ? 2.937 1.935 5.757 1.00 94.56 84 GLN A CA 1
ATOM 697 C C . GLN A 1 84 ? 3.163 3.377 6.230 1.00 94.56 84 GLN A C 1
ATOM 699 O O . GLN A 1 84 ? 2.883 3.690 7.385 1.00 94.56 84 GLN A O 1
ATOM 704 N N . GLN A 1 85 ? 3.668 4.256 5.360 1.00 94.00 85 GLN A N 1
ATOM 705 C CA . GLN A 1 85 ? 3.867 5.670 5.677 1.00 94.00 85 GLN A CA 1
ATOM 706 C C . GLN A 1 85 ? 2.530 6.363 5.960 1.00 94.00 85 GLN A C 1
ATOM 708 O O . GLN A 1 85 ? 2.433 7.075 6.959 1.00 94.00 85 GLN A O 1
ATOM 713 N N . ALA A 1 86 ? 1.502 6.100 5.150 1.00 93.69 86 ALA A N 1
ATOM 714 C CA . ALA A 1 86 ? 0.163 6.637 5.368 1.00 93.69 86 ALA A CA 1
ATOM 715 C C . ALA A 1 86 ? -0.445 6.139 6.694 1.00 93.69 86 ALA A C 1
ATOM 717 O O . ALA A 1 86 ? -0.971 6.935 7.469 1.00 93.69 86 ALA A O 1
ATOM 718 N N . ASP A 1 87 ? -0.307 4.846 7.020 1.00 94.12 87 ASP A N 1
ATOM 719 C CA . ASP A 1 87 ? -0.781 4.271 8.296 1.00 94.12 87 ASP A CA 1
ATOM 720 C C . ASP A 1 87 ? -0.052 4.870 9.506 1.00 94.12 87 ASP A C 1
ATOM 722 O O . ASP A 1 87 ? -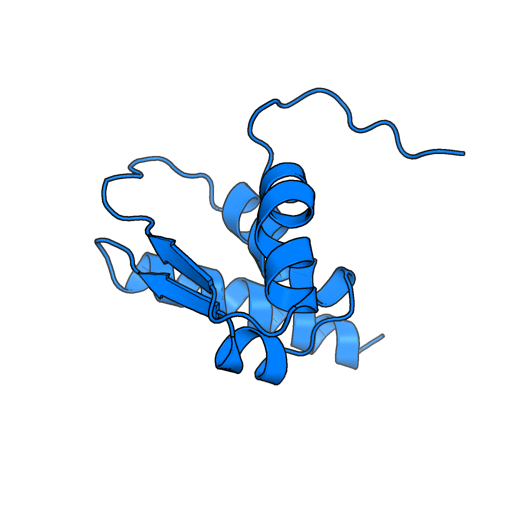0.672 5.239 10.506 1.00 94.12 87 ASP A O 1
ATOM 726 N N . ALA A 1 88 ? 1.269 5.038 9.403 1.00 92.38 88 ALA A N 1
ATOM 727 C CA . ALA A 1 88 ? 2.073 5.668 10.444 1.00 92.38 88 ALA A CA 1
ATOM 728 C C . ALA A 1 88 ? 1.702 7.144 10.656 1.00 92.38 88 ALA A C 1
ATOM 730 O O . ALA A 1 88 ? 1.714 7.617 11.793 1.00 92.38 88 ALA A O 1
ATOM 731 N N . GLN A 1 89 ? 1.376 7.868 9.582 1.00 89.12 89 GLN A N 1
ATOM 732 C CA . GLN A 1 89 ? 0.936 9.261 9.651 1.00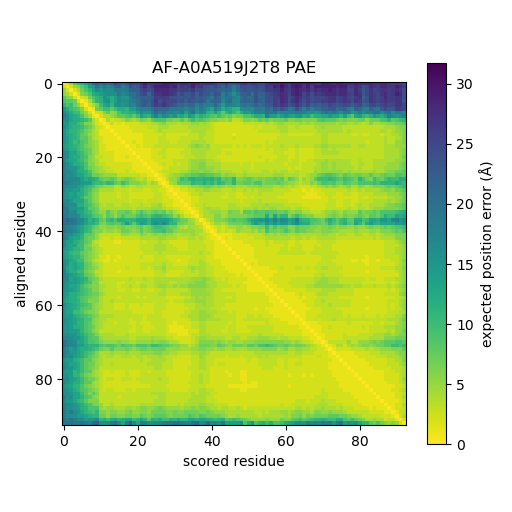 89.12 89 GLN A CA 1
ATOM 733 C C . GLN A 1 89 ? -0.464 9.371 10.263 1.00 89.12 89 GLN A C 1
ATOM 735 O O . GLN A 1 89 ? -0.660 10.183 11.163 1.00 89.12 89 GLN A O 1
ATOM 740 N N . ARG A 1 90 ? -1.396 8.489 9.875 1.00 87.94 90 ARG A N 1
ATOM 741 C CA . ARG A 1 90 ? -2.745 8.406 10.455 1.00 87.94 90 ARG A CA 1
ATOM 742 C C . ARG A 1 90 ? -2.722 8.160 11.963 1.00 87.94 90 ARG A C 1
ATOM 744 O O . ARG A 1 90 ? -3.518 8.747 12.676 1.00 87.94 90 ARG A O 1
ATOM 751 N N . LYS A 1 91 ? -1.809 7.318 12.459 1.00 83.50 91 LYS A N 1
ATOM 752 C CA . LYS A 1 91 ? -1.641 7.043 13.902 1.00 83.50 91 LYS A CA 1
ATOM 753 C C . LYS A 1 91 ? -1.039 8.206 14.700 1.00 83.50 91 LYS A C 1
ATOM 755 O O . LYS A 1 91 ? -1.018 8.140 15.925 1.00 83.50 91 LYS A O 1
ATOM 760 N N . ARG A 1 92 ? -0.486 9.219 14.027 1.00 79.44 92 ARG A N 1
ATOM 761 C CA . ARG A 1 92 ? 0.118 10.409 14.651 1.00 79.44 92 ARG A CA 1
ATOM 762 C C . ARG A 1 92 ? -0.807 11.632 14.651 1.00 79.44 92 ARG A C 1
ATOM 764 O O . ARG A 1 92 ? -0.441 12.624 15.277 1.00 79.44 92 ARG A O 1
ATOM 771 N N . SER A 1 93 ? -1.939 11.573 13.948 1.00 63.59 93 SER A N 1
ATOM 772 C CA . SER A 1 93 ? -3.010 12.582 13.962 1.00 63.59 93 SER A CA 1
ATOM 773 C C . SER A 1 93 ? -4.129 12.179 14.907 1.00 63.59 93 SER A C 1
ATOM 775 O O . SER A 1 93 ? -4.737 13.113 15.468 1.00 63.59 93 SER A O 1
#

Mean predicted aligned error: 6.13 Å

Solvent-accessible surface area (backbone atoms only — not comparable to full-atom values): 5368 Å² total; per-residue (Å²): 138,80,82,75,82,78,84,56,98,80,40,18,51,57,48,20,63,74,53,47,48,65,38,52,75,67,69,38,79,42,74,48,77,46,56,90,57,80,83,72,52,71,66,36,45,35,40,25,47,14,41,38,35,78,75,69,46,49,63,67,57,46,60,74,31,48,43,74,44,46,83,44,72,66,60,42,50,51,44,52,47,33,27,48,51,38,41,56,51,60,76,74,108

Nearest PDB structures (foldseek):
  3q6z-assembly1_A  TM=5.322E-01  e=8.587E+00  Homo sapiens
  8faz-assembly1_D  TM=3.785E-01  e=5.585E+00  Homo sapiens

Foldseek 3Di:
DDDPPPDDPLALQCCQVVPVVVCLVVLAQDEAECEPVPPDDLRSLLNNQLCVVVVPDALVSCVNRYHYHYPDVVVVVSSSVSVVVSNVVVVVD

Secondary structure (DSSP, 8-state):
------S-TT-HHHHIIIIIHHHHTTT--EEEE-TT-TT--HHHHIIIIIHHHHTT--HHHHHHHEEEE-SSHHHHHHHHHHHHHHHHHHTT-

Sequence (93 aa):
MGREAHLWPFSGERFRVQYLQPRLKKHEHVRVDLRGTKGLAPSFLEEAFGGLVDAGYSYDEIRRYLKVVADDSAREQQVWRYIQQADAQRKRS

pLDDT: mean 84.9, std 12.9, range [39.88, 94.69]

Radius of gyration: 13.01 Å; Cα contacts (8 Å, |Δi|>4): 105; chains: 1; bounding box: 30×33×33 Å